Protein AF-A0A9J6AFW9-F1 (afdb_monomer_lite)

Foldseek 3Di:
DDKDADLDPVRHRWIWDDDPDDDPPDDPDIDTPPPDDDDPVSVPPRVVVSVVVVVVVVVVVVVVVVVVVVVVVVVVVVVVVVVVVVVVVVVVVVVVVVVVVVVVVVVVVD

Organism: Solanum commersonii (NCBI:txid4109)

Structure (mmCIF, N/CA/C/O backbone):
data_AF-A0A9J6AFW9-F1
#
_entry.id   AF-A0A9J6AFW9-F1
#
loop_
_atom_site.group_PDB
_atom_site.id
_atom_site.type_symbol
_atom_site.label_atom_id
_atom_site.label_alt_id
_atom_site.label_comp_id
_atom_site.label_asym_id
_atom_site.label_entity_id
_atom_site.label_seq_id
_atom_site.pdbx_PDB_ins_code
_atom_site.Cartn_x
_atom_site.Cartn_y
_atom_site.Cartn_z
_atom_site.occupancy
_atom_site.B_iso_or_equiv
_atom_site.auth_seq_id
_atom_site.auth_comp_id
_atom_s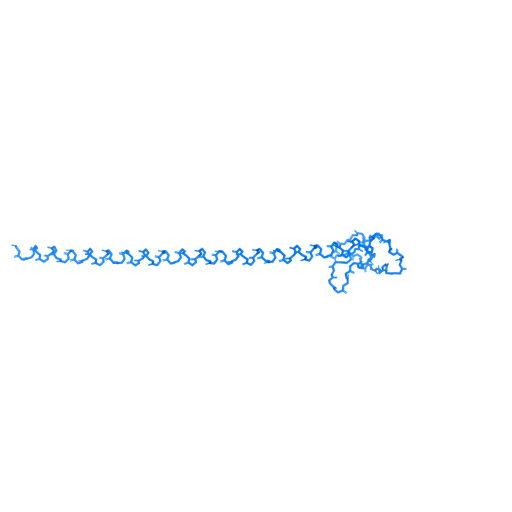ite.auth_asym_id
_atom_site.auth_atom_id
_atom_site.pdbx_PDB_model_num
ATOM 1 N N . MET A 1 1 ? 24.582 12.413 -20.257 1.00 79.31 1 MET A N 1
ATOM 2 C CA . MET A 1 1 ? 23.233 11.804 -20.259 1.00 79.31 1 MET A CA 1
ATOM 3 C C . MET A 1 1 ? 23.234 10.687 -19.235 1.00 79.31 1 MET A C 1
ATOM 5 O O . MET A 1 1 ? 24.267 10.045 -19.096 1.00 79.31 1 MET A O 1
ATOM 9 N N . GLN A 1 2 ? 22.139 10.493 -18.505 1.00 86.62 2 GLN A N 1
ATOM 10 C CA . GLN A 1 2 ? 22.013 9.420 -17.517 1.00 86.62 2 GLN A CA 1
ATOM 11 C C . GLN A 1 2 ? 20.988 8.395 -17.997 1.00 86.62 2 GLN A C 1
ATOM 13 O O . GLN A 1 2 ? 19.989 8.767 -18.614 1.00 86.62 2 GLN A O 1
ATOM 18 N N . LEU A 1 3 ? 21.272 7.111 -17.768 1.00 87.25 3 LEU A N 1
ATOM 19 C CA . LEU A 1 3 ? 20.378 6.017 -18.129 1.00 87.25 3 LEU A CA 1
ATOM 20 C C . LEU A 1 3 ? 19.401 5.750 -16.988 1.00 87.25 3 LEU A C 1
ATOM 22 O O . LEU A 1 3 ? 19.821 5.526 -15.854 1.00 87.25 3 LEU A O 1
ATOM 26 N N . HIS A 1 4 ? 18.116 5.707 -17.313 1.00 85.56 4 HIS A N 1
ATOM 27 C CA . HIS A 1 4 ? 17.046 5.375 -16.383 1.00 85.56 4 HIS A CA 1
ATOM 28 C C . HIS A 1 4 ? 16.229 4.189 -16.893 1.00 85.56 4 HIS A C 1
ATOM 30 O O . HIS A 1 4 ? 16.214 3.896 -18.090 1.00 85.56 4 HIS A O 1
ATOM 36 N N . ILE A 1 5 ? 15.555 3.512 -15.963 1.00 84.31 5 ILE A N 1
ATOM 37 C CA . ILE A 1 5 ? 14.582 2.450 -16.226 1.00 84.31 5 ILE A CA 1
ATOM 38 C C . ILE A 1 5 ? 13.228 2.960 -15.739 1.00 84.31 5 ILE A C 1
ATOM 40 O O . ILE A 1 5 ? 13.122 3.473 -14.626 1.00 84.31 5 ILE A O 1
ATOM 44 N N . SER A 1 6 ? 12.214 2.845 -16.587 1.00 83.31 6 SER A N 1
ATOM 45 C CA . SER A 1 6 ? 10.831 3.139 -16.244 1.00 83.31 6 SER A CA 1
ATOM 46 C C . SER A 1 6 ? 10.245 2.008 -15.402 1.00 83.31 6 SER A C 1
ATOM 48 O O . SER A 1 6 ? 10.374 0.830 -15.743 1.00 83.31 6 SER A O 1
ATOM 50 N N . TRP A 1 7 ? 9.591 2.390 -14.311 1.00 81.19 7 TRP A N 1
ATOM 51 C CA . TRP A 1 7 ? 8.908 1.487 -13.381 1.00 81.19 7 TRP A CA 1
ATOM 52 C C . TRP A 1 7 ? 7.385 1.643 -13.431 1.00 81.19 7 TRP A C 1
ATOM 54 O O . TRP A 1 7 ? 6.687 1.073 -12.604 1.00 81.19 7 TRP A O 1
ATOM 64 N N . PHE A 1 8 ? 6.867 2.428 -14.379 1.00 78.94 8 PHE A N 1
ATOM 65 C CA . PHE A 1 8 ? 5.429 2.591 -14.571 1.00 78.94 8 PHE A CA 1
ATOM 66 C C . PHE A 1 8 ? 4.820 1.363 -15.251 1.00 78.94 8 PHE A C 1
ATOM 68 O O . PHE A 1 8 ? 5.431 0.808 -16.165 1.00 78.94 8 PHE A O 1
ATOM 75 N N . GLU A 1 9 ? 3.598 1.005 -14.856 1.00 77.00 9 GLU A N 1
ATOM 76 C CA . GLU A 1 9 ? 2.828 -0.118 -15.417 1.00 77.00 9 GLU A CA 1
ATOM 77 C C . GLU A 1 9 ? 2.598 0.013 -16.930 1.00 77.00 9 GLU A C 1
ATOM 79 O O . GLU A 1 9 ? 2.698 -0.971 -17.656 1.00 77.00 9 GLU A O 1
ATOM 84 N N . ASP A 1 10 ? 2.382 1.235 -17.426 1.00 79.25 10 ASP A N 1
ATOM 85 C CA . ASP A 1 10 ? 2.157 1.499 -18.857 1.00 79.25 10 ASP A CA 1
ATOM 86 C C . ASP A 1 10 ? 3.451 1.462 -19.687 1.00 79.25 10 ASP A C 1
ATOM 88 O O . ASP A 1 10 ? 3.431 1.485 -20.919 1.00 79.25 10 ASP A O 1
ATOM 92 N N . ASN A 1 11 ? 4.607 1.456 -19.020 1.00 78.25 11 ASN A N 1
ATOM 93 C CA . ASN A 1 11 ? 5.915 1.509 -19.658 1.00 78.25 11 ASN A CA 1
ATOM 94 C C . ASN A 1 11 ? 6.961 0.710 -18.861 1.00 78.25 11 ASN A C 1
ATOM 96 O O . ASN A 1 11 ? 7.994 1.272 -18.471 1.00 78.25 11 ASN A O 1
ATOM 100 N N . PRO A 1 12 ? 6.717 -0.574 -18.557 1.00 75.50 12 PRO A N 1
ATOM 101 C CA . PRO A 1 12 ? 7.526 -1.292 -17.593 1.00 75.50 12 PRO A CA 1
ATOM 102 C C . PRO A 1 12 ? 8.878 -1.621 -18.213 1.00 75.50 12 PRO A C 1
ATOM 104 O O . PRO A 1 12 ? 8.977 -1.989 -19.384 1.00 75.50 12 PRO A O 1
ATOM 107 N N . ALA A 1 13 ? 9.943 -1.482 -17.425 1.00 75.75 13 ALA A N 1
ATOM 108 C CA . ALA A 1 13 ? 11.305 -1.861 -17.796 1.00 75.75 13 ALA A CA 1
ATOM 109 C C . ALA A 1 13 ? 11.929 -1.094 -18.981 1.00 75.75 13 ALA A C 1
ATOM 111 O O . ALA A 1 13 ? 13.081 -1.370 -19.333 1.00 75.75 13 ALA A O 1
ATOM 112 N N . ARG A 1 14 ? 11.230 -0.124 -19.587 1.00 83.25 14 ARG A N 1
ATOM 113 C CA . ARG A 1 14 ? 11.763 0.644 -20.721 1.00 83.25 14 ARG A CA 1
ATOM 114 C C . ARG A 1 14 ? 12.871 1.585 -20.282 1.00 83.25 14 ARG A C 1
ATOM 116 O O . ARG A 1 14 ? 12.786 2.246 -19.247 1.00 83.25 14 ARG A O 1
ATOM 123 N N . ARG A 1 15 ? 13.942 1.619 -21.071 1.00 86.25 15 ARG A N 1
ATOM 124 C CA . ARG A 1 15 ? 15.146 2.394 -20.771 1.00 86.25 15 ARG A CA 1
ATOM 125 C C . ARG A 1 15 ? 15.118 3.704 -21.532 1.00 86.25 15 ARG A C 1
ATOM 127 O O . ARG A 1 15 ? 14.794 3.737 -22.717 1.00 86.25 15 ARG A O 1
ATOM 134 N N . PHE A 1 16 ? 15.508 4.780 -20.870 1.00 87.75 16 PHE A N 1
ATOM 135 C CA . PHE A 1 16 ? 15.595 6.085 -21.507 1.00 87.75 16 PHE A CA 1
ATOM 136 C C . PHE A 1 16 ? 16.795 6.868 -20.998 1.00 87.75 16 PHE A C 1
ATOM 138 O O . PHE A 1 16 ? 17.225 6.735 -19.852 1.00 87.75 16 PHE A O 1
ATOM 145 N N . TRP A 1 17 ? 17.337 7.691 -21.883 1.00 88.94 17 TRP A N 1
ATOM 146 C CA . TRP A 1 17 ? 18.326 8.697 -21.555 1.00 88.94 17 TRP A CA 1
ATOM 147 C C . TRP A 1 17 ? 17.619 9.974 -21.124 1.00 88.94 17 TRP A C 1
ATOM 149 O O . TRP A 1 17 ? 16.720 10.446 -21.821 1.00 88.94 17 TRP A O 1
ATOM 159 N N . SER A 1 18 ? 18.065 10.560 -20.019 1.00 88.44 18 SER A N 1
ATOM 160 C CA . SER A 1 18 ? 17.609 11.873 -19.563 1.00 88.44 18 SER A CA 1
ATOM 161 C C . SER A 1 18 ? 18.784 12.780 -19.176 1.00 88.44 18 SER A C 1
ATOM 163 O O . SER A 1 18 ? 19.968 12.398 -19.236 1.00 88.44 18 SER A O 1
ATOM 165 N N . CYS A 1 19 ? 18.461 14.028 -18.828 1.00 87.81 19 CYS A N 1
ATOM 166 C CA . CYS A 1 19 ? 19.429 14.950 -18.253 1.00 87.81 19 CYS A CA 1
A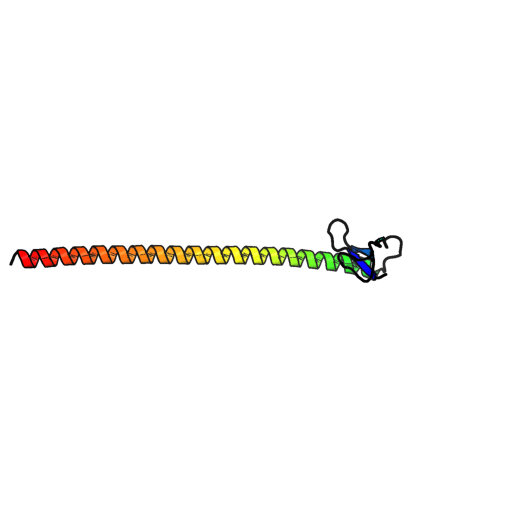TOM 167 C C . CYS A 1 19 ? 19.935 14.420 -16.894 1.00 87.81 19 CYS A C 1
ATOM 169 O O . CYS A 1 19 ? 19.117 14.068 -16.050 1.00 87.81 19 CYS A O 1
ATOM 171 N N . PRO A 1 20 ? 21.258 14.430 -16.630 1.00 83.19 20 PRO A N 1
ATOM 172 C CA . PRO A 1 20 ? 21.808 14.009 -15.337 1.00 83.19 20 PRO A CA 1
ATOM 173 C C . PRO A 1 20 ? 21.337 14.841 -14.135 1.00 83.19 20 PRO A C 1
ATOM 175 O O . PRO A 1 20 ? 21.429 14.392 -13.000 1.00 83.19 20 PRO A O 1
ATOM 178 N N . ARG A 1 21 ? 20.883 16.080 -14.361 1.00 78.38 21 ARG A N 1
ATOM 179 C CA . ARG A 1 21 ? 20.347 16.948 -13.309 1.00 78.38 21 ARG A CA 1
ATOM 180 C C . ARG A 1 21 ? 18.837 17.005 -13.465 1.00 78.38 21 ARG A C 1
ATOM 182 O O . ARG A 1 21 ? 18.363 17.836 -14.224 1.00 78.38 21 ARG A O 1
ATOM 189 N N . PHE A 1 22 ? 18.098 16.128 -12.796 1.00 66.94 22 PHE A N 1
ATOM 190 C CA . PHE A 1 22 ? 16.635 16.161 -12.807 1.00 66.94 22 PHE A CA 1
ATOM 191 C C . PHE A 1 22 ? 16.137 17.118 -11.709 1.00 66.94 22 PHE A C 1
ATOM 193 O O . PHE A 1 22 ? 16.186 16.796 -10.527 1.00 66.94 22 PHE A O 1
ATOM 200 N N . HIS A 1 23 ? 15.701 18.316 -12.100 1.00 70.56 23 HIS A N 1
ATOM 201 C CA . HIS A 1 23 ? 15.086 19.334 -11.233 1.00 70.56 23 HIS A CA 1
ATOM 202 C C . HIS A 1 23 ? 13.916 20.018 -11.959 1.00 70.56 23 HIS A C 1
ATOM 204 O O . HIS A 1 23 ? 13.851 19.978 -13.188 1.00 70.56 23 HIS A O 1
ATOM 210 N N . GLU A 1 24 ? 13.029 20.701 -11.231 1.00 70.38 24 GLU A N 1
ATOM 211 C CA . GLU A 1 24 ? 11.859 21.407 -11.798 1.00 70.38 24 GLU A CA 1
ATOM 212 C C . GLU A 1 24 ? 12.211 22.395 -12.928 1.00 70.38 24 GLU A C 1
ATOM 214 O O . GLU A 1 24 ? 11.451 22.526 -13.881 1.00 70.38 24 GLU A O 1
ATOM 219 N N . ASN A 1 25 ? 13.411 22.991 -12.898 1.00 71.62 25 ASN A N 1
ATOM 220 C CA . ASN A 1 25 ? 13.924 23.896 -13.941 1.00 71.62 25 ASN A CA 1
ATOM 221 C C . ASN A 1 25 ? 15.048 23.283 -14.794 1.00 71.62 25 ASN A C 1
ATOM 223 O O . ASN A 1 25 ? 15.896 23.991 -15.339 1.00 71.62 25 ASN A O 1
ATOM 227 N N . SER A 1 26 ? 15.112 21.956 -14.871 1.00 74.12 26 SER A N 1
ATOM 228 C CA . SER A 1 26 ? 16.163 21.265 -15.614 1.00 74.12 26 SER A CA 1
ATOM 229 C C . SER A 1 26 ? 15.830 21.018 -17.088 1.00 74.12 26 SER A C 1
ATOM 231 O O . SER A 1 26 ? 14.711 21.206 -17.564 1.00 74.12 26 SER A O 1
ATOM 233 N N . CYS A 1 27 ? 16.856 20.603 -17.830 1.00 82.56 27 CYS A N 1
ATOM 234 C CA . CYS A 1 27 ? 16.770 20.256 -19.241 1.00 82.56 27 CYS A CA 1
ATOM 235 C C . CYS A 1 27 ? 15.749 19.131 -19.493 1.00 82.56 27 CYS A C 1
ATOM 237 O O . CYS A 1 27 ? 15.808 18.069 -18.878 1.00 82.56 27 CYS A O 1
ATOM 239 N N . LYS A 1 28 ? 14.869 19.344 -20.480 1.00 83.81 28 LYS A N 1
ATOM 240 C CA . LYS A 1 28 ? 13.796 18.418 -20.892 1.00 83.81 28 LYS A CA 1
ATOM 241 C C . LYS A 1 28 ? 14.254 17.340 -21.884 1.00 83.81 28 LYS A C 1
ATOM 243 O O . LYS A 1 28 ? 13.446 16.801 -22.635 1.00 83.81 28 LYS A O 1
ATOM 248 N N . TYR A 1 29 ? 15.553 17.054 -21.941 1.00 86.62 29 TYR A N 1
ATOM 249 C CA . TYR A 1 29 ? 16.076 16.034 -22.844 1.00 86.62 29 TYR A CA 1
ATOM 250 C C . TYR A 1 29 ? 15.566 14.649 -22.439 1.00 86.62 29 TYR A C 1
ATOM 252 O O . TYR A 1 29 ? 15.772 14.211 -21.305 1.00 86.62 29 TYR A O 1
ATOM 260 N N . PHE A 1 30 ? 14.961 13.954 -23.398 1.00 86.62 30 PHE A N 1
ATOM 261 C CA . PHE A 1 30 ? 14.490 12.585 -23.268 1.00 86.62 30 PHE A CA 1
ATOM 262 C C . PHE A 1 30 ? 14.742 11.838 -24.578 1.00 86.62 30 PHE A C 1
ATOM 264 O O . PHE A 1 30 ? 14.413 12.334 -25.656 1.00 86.62 30 PHE A O 1
ATOM 271 N N . ARG A 1 31 ? 15.314 10.635 -24.491 1.00 87.88 31 ARG A N 1
ATOM 272 C CA . ARG A 1 31 ? 15.459 9.730 -25.637 1.00 87.88 31 ARG A CA 1
ATOM 273 C C . ARG A 1 31 ? 15.244 8.289 -25.190 1.00 87.88 31 ARG A C 1
ATOM 275 O O . ARG A 1 31 ? 15.949 7.812 -24.305 1.00 87.88 31 ARG A O 1
ATOM 282 N N . LEU A 1 32 ? 14.324 7.583 -25.841 1.00 85.31 32 LEU A N 1
ATOM 283 C CA . LEU A 1 32 ? 14.133 6.144 -25.646 1.00 85.31 32 LEU A CA 1
ATOM 284 C C . LEU A 1 32 ? 15.364 5.355 -26.106 1.00 85.31 32 LEU A C 1
ATOM 286 O O . LEU A 1 32 ? 15.977 5.682 -27.121 1.00 85.31 32 LEU A O 1
ATOM 290 N N . ARG A 1 33 ? 15.708 4.299 -25.367 1.00 83.25 33 ARG A N 1
ATOM 291 C CA . ARG A 1 33 ? 16.837 3.401 -25.655 1.00 83.25 33 ARG A CA 1
ATOM 292 C C . ARG A 1 33 ? 16.367 2.029 -26.164 1.00 83.25 33 ARG A C 1
ATOM 294 O O . ARG A 1 33 ? 17.081 1.045 -26.038 1.00 83.25 33 ARG A O 1
ATOM 301 N N . ASP A 1 34 ? 15.161 1.942 -26.720 1.00 71.75 34 ASP A N 1
ATOM 302 C CA . ASP A 1 34 ? 14.552 0.651 -27.083 1.00 71.75 34 ASP A CA 1
ATOM 303 C C . ASP A 1 34 ? 15.175 -0.004 -28.331 1.00 71.75 34 ASP A C 1
ATOM 305 O O . ASP A 1 34 ? 14.964 -1.187 -28.569 1.00 71.75 34 ASP A O 1
ATOM 309 N N . LEU A 1 35 ? 15.944 0.752 -29.124 1.00 64.31 35 LEU A N 1
ATOM 310 C CA . LEU A 1 35 ? 16.609 0.270 -30.344 1.00 64.31 35 LEU A CA 1
ATOM 311 C C . LEU A 1 35 ? 17.973 -0.389 -30.081 1.00 64.31 35 LEU A C 1
ATOM 313 O O . LEU A 1 35 ? 18.539 -0.995 -30.986 1.00 64.31 35 LEU A O 1
ATOM 317 N N . GLU A 1 36 ? 18.521 -0.259 -28.870 1.00 66.44 36 GLU A N 1
ATOM 318 C CA . GLU A 1 36 ? 19.794 -0.885 -28.503 1.00 66.44 36 GLU A CA 1
ATOM 319 C C . GLU A 1 36 ? 19.554 -2.254 -27.866 1.00 66.44 36 GLU A C 1
ATOM 321 O O . GLU A 1 36 ? 18.621 -2.442 -27.081 1.00 66.44 36 GLU A O 1
ATOM 326 N N . GLU A 1 37 ? 20.422 -3.213 -28.183 1.00 67.62 37 GLU A N 1
ATOM 327 C CA . GLU A 1 37 ? 20.312 -4.573 -27.674 1.00 67.62 37 GLU A CA 1
ATOM 328 C C . GLU A 1 37 ? 20.320 -4.579 -26.135 1.00 67.62 37 GLU A C 1
ATOM 330 O O . GLU A 1 37 ? 21.255 -4.121 -25.471 1.00 67.62 37 GLU A O 1
ATOM 335 N N . ILE A 1 38 ? 19.229 -5.075 -25.547 1.00 69.94 38 ILE A N 1
ATOM 336 C CA . ILE A 1 38 ? 19.128 -5.269 -24.102 1.00 69.94 38 ILE A CA 1
ATOM 337 C C . ILE A 1 38 ? 20.000 -6.469 -23.742 1.00 69.94 38 ILE A C 1
ATOM 339 O O . ILE A 1 38 ? 19.795 -7.561 -24.278 1.00 69.94 38 ILE A O 1
ATOM 343 N N . ASP A 1 39 ? 20.919 -6.284 -22.791 1.00 76.94 39 ASP A N 1
ATOM 344 C CA . ASP A 1 39 ? 21.734 -7.375 -22.266 1.00 76.94 39 ASP A CA 1
ATOM 345 C C . ASP A 1 39 ? 20.844 -8.550 -21.817 1.00 76.94 39 ASP A C 1
ATOM 347 O O . ASP A 1 39 ? 19.804 -8.363 -21.176 1.00 76.94 39 ASP A O 1
ATOM 351 N N . MET A 1 40 ? 21.237 -9.781 -22.165 1.00 78.81 40 MET A N 1
ATOM 352 C CA . MET A 1 40 ? 20.413 -10.977 -21.925 1.00 78.81 40 MET A CA 1
ATOM 353 C C . MET A 1 40 ? 20.014 -11.138 -20.451 1.00 78.81 40 MET A C 1
ATOM 355 O O . MET A 1 40 ? 18.923 -11.621 -20.145 1.00 78.81 40 MET A O 1
ATOM 359 N N . ARG A 1 41 ? 20.868 -10.690 -19.521 1.00 82.75 41 ARG A N 1
ATOM 360 C CA . ARG A 1 41 ? 20.588 -10.727 -18.083 1.00 82.75 41 ARG A CA 1
ATOM 361 C C . ARG A 1 41 ? 19.410 -9.826 -17.723 1.00 82.75 41 ARG A C 1
ATOM 363 O O . ARG A 1 41 ? 18.520 -10.251 -16.992 1.00 82.75 41 ARG A O 1
ATOM 370 N N . SER A 1 42 ? 19.356 -8.611 -18.248 1.00 78.00 42 SER A N 1
ATOM 371 C CA . SER A 1 42 ? 18.288 -7.658 -17.946 1.00 78.00 42 SER A CA 1
ATOM 372 C C . 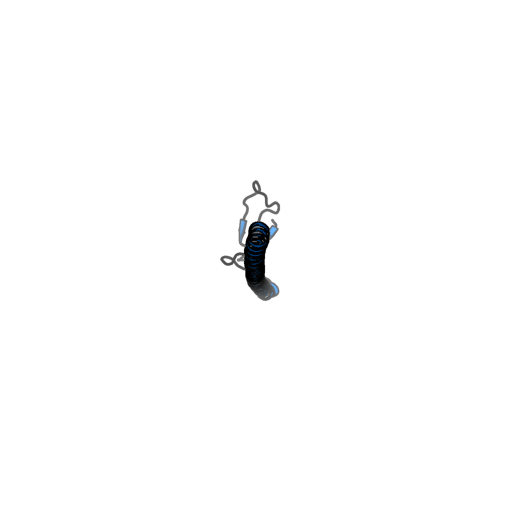SER A 1 42 ? 16.918 -8.110 -18.435 1.00 78.00 42 SER A C 1
ATOM 374 O O . SER A 1 42 ? 15.928 -7.826 -17.762 1.00 78.00 42 SER A O 1
ATOM 376 N N . LYS A 1 43 ? 16.858 -8.897 -19.520 1.00 77.88 43 LYS A N 1
ATOM 377 C CA . LYS A 1 43 ? 15.608 -9.526 -19.985 1.00 77.88 43 LYS A CA 1
ATOM 378 C C . LYS A 1 43 ? 14.980 -10.447 -18.933 1.00 77.88 43 LYS A C 1
ATOM 380 O O . LYS A 1 43 ? 13.764 -10.567 -18.891 1.00 77.88 43 LYS A O 1
ATOM 385 N N . SER A 1 44 ? 15.786 -11.073 -18.071 1.00 82.62 44 SER A N 1
ATOM 386 C CA . SER A 1 44 ? 15.286 -11.951 -17.002 1.00 82.62 44 SER A CA 1
ATOM 387 C C . SER A 1 44 ? 15.189 -11.259 -15.640 1.00 82.62 44 SER A C 1
ATOM 389 O O . SER A 1 44 ? 14.272 -11.535 -14.866 1.00 82.62 44 SER A O 1
ATOM 391 N N . VAL A 1 45 ? 16.119 -10.351 -15.328 1.00 86.31 45 VAL A N 1
ATOM 392 C CA . VAL A 1 45 ? 16.195 -9.700 -14.013 1.00 86.31 45 VAL A CA 1
ATOM 393 C C . VAL A 1 45 ? 15.118 -8.634 -13.835 1.00 86.31 45 VAL A C 1
ATOM 395 O O . VAL A 1 45 ? 14.494 -8.598 -12.776 1.00 86.31 45 VAL A O 1
ATOM 398 N N . ILE A 1 46 ? 14.870 -7.781 -14.834 1.00 82.44 46 ILE A N 1
ATOM 399 C CA . ILE A 1 46 ? 13.954 -6.645 -14.651 1.00 82.44 46 ILE A CA 1
ATOM 400 C C . ILE A 1 46 ? 12.506 -7.105 -14.413 1.00 82.44 46 ILE A C 1
ATOM 402 O O . ILE A 1 46 ? 11.926 -6.652 -13.425 1.00 82.44 46 ILE A O 1
ATOM 406 N N . PRO A 1 47 ? 11.930 -8.043 -15.195 1.00 83.44 47 PRO A N 1
ATOM 407 C CA . PRO A 1 47 ? 10.573 -8.529 -14.928 1.00 83.44 47 PRO A CA 1
ATOM 408 C C . PRO A 1 47 ? 10.434 -9.172 -13.542 1.00 83.44 47 PRO A C 1
ATOM 410 O O . PRO A 1 47 ? 9.452 -8.951 -12.842 1.00 83.44 47 PRO A O 1
ATOM 413 N N . ARG A 1 48 ? 11.457 -9.916 -13.095 1.00 88.88 48 ARG A N 1
ATOM 414 C CA . ARG A 1 48 ? 11.486 -10.500 -11.745 1.00 88.88 48 ARG A CA 1
ATOM 415 C C . ARG A 1 48 ? 11.476 -9.438 -10.651 1.00 88.88 48 ARG A C 1
ATOM 417 O O . ARG A 1 48 ? 10.807 -9.625 -9.641 1.00 88.88 48 ARG A O 1
ATOM 424 N N . LEU A 1 49 ? 12.234 -8.356 -10.824 1.00 89.25 49 LEU A N 1
ATOM 425 C CA . LEU A 1 49 ? 12.254 -7.254 -9.863 1.00 89.25 49 LEU A CA 1
ATOM 426 C C . LEU A 1 49 ? 10.920 -6.505 -9.842 1.00 89.25 49 LEU A C 1
ATOM 428 O O . LEU A 1 49 ? 10.416 -6.240 -8.757 1.00 89.25 49 LEU A O 1
ATOM 432 N N . ALA A 1 50 ? 10.329 -6.234 -11.008 1.00 86.31 50 ALA A N 1
ATOM 433 C CA . ALA A 1 50 ? 9.014 -5.603 -11.105 1.00 86.31 50 ALA A CA 1
ATOM 434 C C . ALA A 1 50 ? 7.937 -6.430 -10.380 1.00 86.31 50 ALA A C 1
ATOM 436 O O . ALA A 1 50 ? 7.213 -5.896 -9.545 1.00 86.31 50 ALA A O 1
ATOM 437 N N . ASN A 1 51 ? 7.913 -7.751 -10.595 1.00 89.81 51 ASN A N 1
ATOM 438 C CA . ASN A 1 51 ? 6.990 -8.643 -9.888 1.00 89.81 51 ASN A CA 1
ATOM 439 C C . ASN A 1 51 ? 7.195 -8.616 -8.369 1.00 89.81 51 ASN A C 1
ATOM 441 O O . ASN A 1 51 ? 6.226 -8.528 -7.627 1.00 89.81 51 ASN A O 1
ATOM 445 N N . ARG A 1 52 ? 8.446 -8.625 -7.891 1.00 94.06 52 ARG A N 1
ATOM 446 C CA . ARG A 1 52 ? 8.733 -8.541 -6.448 1.00 94.06 52 ARG A CA 1
ATOM 447 C C . ARG A 1 52 ? 8.273 -7.225 -5.828 1.00 94.06 52 ARG A C 1
ATOM 449 O O . ARG A 1 52 ? 7.827 -7.228 -4.683 1.00 94.06 52 ARG A O 1
ATOM 456 N N . ILE A 1 53 ? 8.408 -6.111 -6.551 1.00 93.00 53 ILE A N 1
ATOM 457 C CA . ILE A 1 53 ? 7.902 -4.806 -6.102 1.00 93.00 53 ILE A CA 1
ATOM 458 C C . ILE A 1 53 ? 6.383 -4.880 -5.964 1.00 93.00 53 ILE A C 1
ATOM 460 O O . ILE A 1 53 ? 5.869 -4.589 -4.889 1.00 93.00 53 ILE A O 1
ATOM 464 N N . LYS A 1 54 ? 5.691 -5.375 -6.993 1.00 91.75 54 LYS A N 1
ATOM 465 C CA . LYS A 1 54 ? 4.237 -5.550 -6.975 1.00 91.75 54 LYS A CA 1
ATOM 466 C C . LYS A 1 54 ? 3.761 -6.436 -5.818 1.00 91.75 54 LYS A C 1
ATOM 468 O O . LYS A 1 54 ? 2.901 -6.025 -5.048 1.00 91.75 54 LYS A O 1
ATOM 473 N N . GLU A 1 55 ? 4.368 -7.609 -5.634 1.00 96.62 55 GLU A N 1
ATOM 474 C CA . GLU A 1 55 ? 4.070 -8.514 -4.510 1.00 96.62 55 GLU A CA 1
ATOM 475 C C . GLU A 1 55 ? 4.277 -7.822 -3.152 1.00 96.62 55 GLU A C 1
ATOM 477 O O . GLU A 1 55 ? 3.481 -7.981 -2.224 1.00 96.62 55 GLU A O 1
ATOM 482 N N . SER A 1 56 ? 5.337 -7.017 -3.036 1.00 96.62 56 SER A N 1
ATOM 483 C CA . SER A 1 56 ? 5.639 -6.261 -1.816 1.00 96.62 56 SER A CA 1
ATOM 484 C C . SER A 1 56 ? 4.605 -5.164 -1.554 1.00 96.62 56 SER A C 1
ATOM 486 O O . SER A 1 56 ? 4.202 -4.956 -0.409 1.00 96.62 56 SER A O 1
ATOM 488 N N . GLU A 1 57 ? 4.153 -4.470 -2.597 1.00 96.56 57 GLU A N 1
ATOM 489 C CA . GLU A 1 57 ? 3.118 -3.441 -2.506 1.00 96.56 57 GLU A CA 1
ATOM 490 C C . GLU A 1 57 ? 1.762 -4.037 -2.113 1.00 96.56 57 GLU A C 1
ATOM 492 O O . GLU A 1 57 ? 1.103 -3.516 -1.208 1.00 96.56 57 GLU A O 1
ATOM 497 N N . GLU A 1 58 ? 1.376 -5.164 -2.714 1.00 97.31 58 GLU A N 1
ATOM 498 C CA . GLU A 1 58 ? 0.158 -5.906 -2.371 1.00 97.31 58 GLU A CA 1
ATOM 499 C C . GLU A 1 58 ? 0.187 -6.390 -0.911 1.00 97.31 58 GLU A C 1
ATOM 501 O O . GLU A 1 58 ? -0.768 -6.172 -0.155 1.00 97.31 58 GLU A O 1
ATOM 506 N N . ALA A 1 59 ? 1.309 -6.965 -0.463 1.00 97.69 59 ALA A N 1
ATOM 507 C CA . ALA A 1 59 ? 1.490 -7.376 0.927 1.00 97.69 59 ALA A CA 1
ATOM 508 C C . ALA A 1 59 ? 1.379 -6.184 1.892 1.00 97.69 59 ALA A C 1
ATOM 510 O O . ALA A 1 59 ? 0.704 -6.257 2.923 1.00 97.69 59 ALA A O 1
ATOM 511 N N . LEU A 1 60 ? 1.989 -5.050 1.550 1.00 97.88 60 LEU A N 1
ATOM 512 C CA . LEU A 1 60 ? 1.932 -3.836 2.360 1.00 97.88 60 LEU A CA 1
ATOM 513 C C . LEU A 1 60 ? 0.503 -3.279 2.459 1.00 97.88 60 LEU A C 1
ATOM 515 O O . LEU A 1 60 ? 0.074 -2.857 3.537 1.00 97.88 60 LEU A O 1
ATOM 519 N N . GLN A 1 61 ? -0.263 -3.309 1.367 1.00 97.50 61 GLN A N 1
ATOM 520 C CA . GLN A 1 61 ? -1.681 -2.940 1.379 1.00 97.50 61 GLN A CA 1
ATOM 521 C C . GLN A 1 61 ? -2.517 -3.886 2.251 1.00 97.50 61 GLN A C 1
ATOM 523 O O . GLN A 1 61 ? -3.374 -3.425 3.018 1.00 97.50 61 GLN A O 1
ATOM 528 N N . PHE A 1 62 ? -2.243 -5.191 2.194 1.00 97.44 62 PHE A N 1
ATOM 529 C CA . PHE A 1 62 ? -2.886 -6.184 3.051 1.00 97.44 62 PHE A CA 1
ATOM 530 C C . PHE A 1 62 ? -2.627 -5.902 4.538 1.00 97.44 62 PHE A C 1
ATOM 532 O O . PHE A 1 62 ? -3.577 -5.806 5.323 1.00 97.44 62 PHE A O 1
ATOM 539 N N . TYR A 1 63 ? -1.367 -5.687 4.932 1.00 96.81 63 TYR A N 1
ATOM 540 C CA . TYR A 1 63 ? -1.019 -5.394 6.326 1.00 96.81 63 TYR A CA 1
ATOM 541 C C . TYR A 1 63 ? -1.627 -4.080 6.819 1.00 96.81 63 TYR A C 1
ATOM 543 O O . TYR A 1 63 ? -2.209 -4.060 7.903 1.00 96.81 63 TYR A O 1
ATOM 551 N N . LYS A 1 64 ? -1.605 -3.014 6.007 1.00 97.19 64 LYS A N 1
ATOM 552 C CA . LYS A 1 64 ? -2.281 -1.745 6.335 1.00 97.19 64 LYS A CA 1
ATOM 553 C C . LYS A 1 64 ? -3.781 -1.937 6.560 1.00 97.19 64 LYS A C 1
ATOM 555 O O . LYS A 1 64 ? -4.362 -1.347 7.471 1.00 97.19 64 LYS A O 1
ATOM 560 N N . SER A 1 65 ? -4.425 -2.767 5.743 1.00 96.50 65 SER A N 1
ATOM 561 C CA . SER A 1 65 ? -5.855 -3.062 5.874 1.00 96.50 65 SER A CA 1
ATOM 562 C C . SER A 1 65 ? -6.157 -3.863 7.141 1.00 96.50 65 SER A C 1
ATOM 564 O O . SER A 1 65 ? -7.137 -3.583 7.834 1.00 96.50 65 SER A O 1
ATOM 566 N N . LYS A 1 66 ? -5.298 -4.829 7.480 1.00 96.75 66 LYS A N 1
ATOM 567 C CA . LYS A 1 66 ? -5.399 -5.611 8.717 1.00 96.75 66 LYS A CA 1
ATOM 568 C C . LYS A 1 66 ? -5.207 -4.735 9.956 1.00 96.75 66 LYS A C 1
ATOM 570 O O . LYS A 1 66 ? -6.006 -4.822 10.883 1.00 96.75 66 LYS A O 1
ATOM 575 N N . GLU A 1 67 ? -4.210 -3.856 9.950 1.00 96.44 67 GLU A N 1
ATOM 576 C CA . GLU A 1 67 ? -3.938 -2.919 11.044 1.00 96.44 67 GLU A CA 1
ATOM 577 C C . GLU A 1 67 ? -5.127 -1.981 11.297 1.00 96.44 67 GLU A C 1
ATOM 579 O O . GLU A 1 67 ? -5.570 -1.832 12.435 1.00 96.44 67 GLU A O 1
ATOM 584 N N . LYS A 1 68 ? -5.714 -1.413 10.232 1.00 96.06 68 LYS A N 1
ATOM 585 C CA . LYS A 1 68 ? -6.925 -0.582 10.338 1.00 96.06 68 LYS A CA 1
ATOM 586 C C . LYS A 1 68 ? -8.094 -1.336 10.975 1.00 96.06 68 LYS A C 1
ATOM 588 O O . LYS A 1 68 ? -8.790 -0.773 11.816 1.00 96.06 68 LYS A O 1
ATOM 593 N N . LYS A 1 69 ? -8.307 -2.601 10.594 1.00 95.25 69 LYS A N 1
ATOM 594 C CA . LYS A 1 69 ? -9.364 -3.443 11.179 1.00 95.25 69 LYS A CA 1
ATOM 595 C C . LYS A 1 69 ? -9.117 -3.725 12.662 1.00 95.25 69 LYS A C 1
ATOM 597 O O . LYS A 1 69 ? -10.062 -3.637 13.435 1.00 95.25 69 LYS A O 1
ATOM 602 N N . MET A 1 70 ? -7.877 -4.019 13.065 1.00 95.19 70 MET A N 1
ATOM 603 C CA . MET A 1 70 ? -7.542 -4.245 14.480 1.00 95.19 70 MET A CA 1
ATOM 604 C C . MET A 1 70 ? -7.791 -2.993 15.324 1.00 95.19 70 MET A C 1
ATOM 606 O O . MET A 1 70 ? -8.511 -3.074 16.311 1.00 95.19 70 MET A O 1
ATOM 610 N N . LYS A 1 71 ? -7.326 -1.824 14.868 1.00 95.50 71 LYS A N 1
ATOM 611 C CA . LYS A 1 71 ? -7.573 -0.540 15.548 1.00 95.50 71 LYS A CA 1
ATOM 612 C C . LYS A 1 71 ? -9.064 -0.219 15.690 1.00 95.50 71 LYS A C 1
ATOM 614 O O . LYS A 1 71 ? -9.490 0.337 16.698 1.00 95.50 71 LYS A O 1
ATOM 619 N N . LEU A 1 72 ? -9.874 -0.564 14.685 1.00 94.81 72 LEU A N 1
ATOM 620 C CA . LEU A 1 72 ? -11.327 -0.391 14.752 1.00 94.81 72 LEU A CA 1
ATOM 621 C C . LEU A 1 72 ? -11.965 -1.327 15.790 1.00 94.81 72 LEU A C 1
ATOM 623 O O . LEU A 1 72 ? -12.854 -0.905 16.524 1.00 94.81 72 LEU A O 1
ATOM 627 N N . LEU A 1 73 ? -11.515 -2.583 15.857 1.00 94.06 73 LEU A N 1
ATOM 628 C CA . LEU A 1 73 ? -11.999 -3.554 16.839 1.00 94.06 73 LEU A CA 1
ATOM 629 C C . LEU A 1 73 ? -11.632 -3.149 18.269 1.00 94.06 73 LEU A C 1
ATOM 631 O O . LEU A 1 73 ? -12.492 -3.229 19.141 1.00 94.06 73 LEU A O 1
ATOM 635 N N . GLU A 1 74 ? -10.404 -2.679 18.493 1.00 93.81 74 GLU A N 1
ATOM 636 C CA . GLU A 1 74 ? -9.957 -2.146 19.787 1.00 93.81 74 GLU A CA 1
ATOM 637 C C . GLU A 1 74 ? -10.829 -0.967 20.219 1.00 93.81 74 GLU A C 1
ATOM 639 O O . GLU A 1 74 ? -11.441 -1.019 21.281 1.00 93.81 74 GLU A O 1
ATOM 644 N N . LYS A 1 75 ? -11.012 0.030 19.342 1.00 93.44 75 LYS A N 1
ATOM 645 C CA . LYS A 1 75 ? -11.866 1.191 19.628 1.00 93.44 75 LYS A CA 1
ATOM 646 C C . LYS A 1 75 ? -13.307 0.795 19.963 1.00 93.44 75 LYS A C 1
ATOM 648 O O . LYS A 1 75 ? -13.903 1.351 20.881 1.00 93.44 75 LYS A O 1
ATOM 653 N N . ASN A 1 76 ? -13.876 -0.155 19.221 1.00 92.31 76 ASN A N 1
ATOM 654 C CA . ASN A 1 76 ? -15.223 -0.653 19.495 1.00 92.31 76 ASN A CA 1
ATOM 655 C C . ASN A 1 76 ? -15.282 -1.395 20.840 1.00 92.31 76 ASN A C 1
ATOM 657 O O . ASN A 1 76 ? -16.269 -1.270 21.561 1.00 92.31 76 ASN A O 1
ATOM 661 N N . GLY A 1 77 ? -14.241 -2.156 21.185 1.00 92.50 77 GLY A N 1
ATOM 662 C CA . GLY A 1 77 ? -14.113 -2.824 22.478 1.00 92.50 77 GLY A CA 1
ATOM 663 C C . GLY A 1 77 ? -14.053 -1.835 23.641 1.00 92.50 77 GLY A C 1
ATOM 664 O O . GLY A 1 77 ? -14.811 -1.988 24.599 1.00 92.50 77 GLY A O 1
ATOM 665 N N . ASP A 1 78 ? -13.225 -0.797 23.522 1.00 94.12 78 ASP A N 1
ATOM 666 C CA . ASP A 1 78 ? -13.095 0.271 24.519 1.00 94.12 78 ASP A CA 1
ATOM 667 C C . ASP A 1 78 ? -14.423 1.006 24.714 1.00 94.12 78 ASP A C 1
ATOM 669 O O . ASP A 1 78 ? -14.897 1.140 25.840 1.00 94.12 78 ASP A O 1
ATOM 673 N N . GLN A 1 79 ? -15.098 1.366 23.617 1.00 92.00 79 GLN A N 1
ATOM 674 C CA . GLN A 1 79 ? -16.408 2.014 23.676 1.00 92.00 79 GLN A CA 1
ATOM 675 C C . GLN A 1 79 ? -17.462 1.131 24.368 1.00 92.00 79 GLN A C 1
ATOM 677 O O . GLN A 1 79 ? -18.230 1.607 25.202 1.00 92.00 79 GLN A O 1
ATOM 682 N N . VAL A 1 80 ? -17.470 -0.179 24.092 1.00 92.81 80 VAL A N 1
ATOM 683 C CA . VAL A 1 80 ? -18.360 -1.132 24.777 1.00 92.81 80 VAL A CA 1
ATOM 684 C C . VAL A 1 80 ? -18.019 -1.254 26.269 1.00 92.81 80 VAL A C 1
ATOM 686 O O . VAL A 1 80 ? -18.922 -1.423 27.097 1.00 92.81 80 VAL A O 1
ATOM 689 N N . CYS A 1 81 ? -16.739 -1.201 26.637 1.00 89.50 81 CYS A N 1
ATOM 690 C CA . CYS A 1 81 ? -16.301 -1.194 28.032 1.00 89.50 81 CYS A CA 1
ATOM 691 C C . CYS A 1 81 ? -16.755 0.079 28.759 1.00 89.50 81 CYS A C 1
ATOM 693 O O . CYS A 1 81 ? -17.316 -0.026 29.856 1.00 89.50 81 CYS A O 1
ATOM 695 N N . ASP A 1 82 ? -16.599 1.243 28.130 1.00 93.81 82 ASP A N 1
ATOM 696 C CA . ASP A 1 82 ? -17.041 2.534 28.659 1.00 93.81 82 ASP A CA 1
ATOM 697 C C . ASP A 1 82 ? -18.561 2.565 28.866 1.00 93.81 82 ASP A C 1
ATOM 699 O O . ASP A 1 82 ? -19.032 2.885 29.962 1.00 93.81 82 ASP A O 1
ATOM 703 N N . ASP A 1 83 ? -19.343 2.119 27.878 1.00 93.88 83 ASP A N 1
ATOM 704 C CA . ASP A 1 83 ? -20.807 2.040 27.973 1.00 93.88 83 ASP A CA 1
ATOM 705 C C . ASP A 1 83 ? -21.259 1.147 29.143 1.00 93.88 83 ASP A C 1
ATOM 707 O O . ASP A 1 83 ? -22.172 1.486 29.911 1.00 93.88 83 ASP A O 1
ATOM 711 N N . LYS A 1 84 ? -20.593 -0.003 29.334 1.00 94.19 84 LYS A N 1
ATOM 712 C CA . LYS A 1 84 ? -20.855 -0.898 30.475 1.00 94.19 84 LYS A CA 1
ATOM 713 C C . LYS A 1 84 ? -20.515 -0.230 31.806 1.00 94.19 84 LYS A C 1
ATOM 715 O O . LYS A 1 84 ? -21.274 -0.387 32.771 1.00 94.19 84 LYS A O 1
ATOM 720 N N . LEU A 1 85 ? -19.404 0.502 31.875 1.00 94.50 85 LEU A N 1
ATOM 721 C CA . LEU A 1 85 ? -18.975 1.209 33.079 1.00 94.50 85 LEU A CA 1
ATOM 722 C C . LEU A 1 85 ? -19.970 2.318 33.453 1.00 94.50 85 LEU A C 1
ATOM 724 O O . LEU A 1 85 ? -20.398 2.394 34.610 1.00 94.50 85 LEU A O 1
ATOM 728 N N . ILE A 1 86 ? -20.414 3.108 32.470 1.00 94.69 86 ILE A N 1
ATOM 729 C CA . ILE A 1 86 ? -21.436 4.151 32.636 1.00 94.69 86 ILE A CA 1
ATOM 730 C C . ILE A 1 86 ? -22.731 3.540 33.180 1.00 94.69 86 ILE A C 1
ATOM 732 O O . ILE A 1 86 ? -23.261 4.001 34.196 1.00 94.69 86 ILE A O 1
ATOM 736 N N . LYS A 1 87 ? -23.208 2.441 32.579 1.00 94.56 87 LYS A N 1
ATOM 737 C CA . LYS A 1 87 ? -24.428 1.750 33.024 1.00 94.56 87 LYS A CA 1
ATOM 738 C C . LYS A 1 87 ? -24.318 1.251 34.469 1.00 94.56 87 LYS A C 1
ATOM 740 O O . LYS A 1 87 ? -25.273 1.369 35.242 1.00 94.56 87 LYS A O 1
ATOM 745 N N . LYS A 1 88 ? -23.153 0.722 34.861 1.00 95.19 88 LYS A N 1
ATOM 746 C CA . LYS A 1 88 ? -22.893 0.271 36.238 1.00 95.19 88 LYS A CA 1
ATOM 747 C C . LYS A 1 88 ? -22.918 1.441 37.226 1.00 95.19 88 LYS A C 1
ATOM 749 O O . LYS A 1 88 ? -23.565 1.330 38.268 1.00 95.19 88 LYS A O 1
ATOM 754 N N . LYS A 1 89 ? -22.281 2.567 36.885 1.00 94.00 89 LYS A N 1
ATOM 755 C CA . LYS A 1 89 ? -22.270 3.788 37.708 1.00 94.00 89 LYS A CA 1
ATOM 756 C C . LYS A 1 89 ? -23.681 4.348 37.907 1.00 94.00 89 LYS A C 1
ATOM 758 O O . LYS A 1 89 ? -24.061 4.659 39.035 1.00 94.00 89 LYS A O 1
ATOM 763 N N . MET A 1 90 ? -24.481 4.395 36.841 1.00 95.19 90 MET A N 1
ATOM 764 C CA . MET A 1 90 ? -25.869 4.862 36.894 1.00 95.19 90 MET A CA 1
ATOM 765 C C . MET A 1 90 ? -26.728 3.984 37.817 1.00 95.19 90 MET A C 1
ATOM 767 O O . MET A 1 90 ? -27.455 4.499 38.664 1.00 95.19 90 MET A O 1
ATOM 771 N N . LYS A 1 91 ? -26.580 2.653 37.738 1.00 95.00 91 LYS A N 1
ATOM 772 C CA . LYS A 1 91 ? -27.283 1.718 38.632 1.00 95.00 91 LYS A CA 1
ATOM 773 C C . LYS A 1 91 ? -26.924 1.940 40.106 1.00 95.00 91 LYS A C 1
ATOM 775 O O . LYS A 1 91 ? -27.815 1.916 40.951 1.00 95.00 91 LYS A O 1
ATOM 780 N N . TYR A 1 92 ? -25.646 2.174 40.408 1.00 94.50 92 TYR A N 1
ATOM 781 C CA . TYR A 1 92 ? -25.179 2.435 41.774 1.00 94.50 92 TYR A CA 1
ATOM 782 C C . TYR A 1 92 ? -25.722 3.762 42.322 1.00 94.50 92 TYR A C 1
ATOM 784 O O . TYR A 1 92 ? -26.171 3.824 43.462 1.00 94.50 92 TYR A O 1
ATOM 792 N N . SER A 1 93 ? -25.752 4.806 41.488 1.00 93.62 93 SER A N 1
ATOM 793 C CA . SER A 1 93 ? -26.338 6.104 41.839 1.00 93.62 93 SER A CA 1
ATOM 794 C C . SER A 1 93 ? -27.829 5.990 42.178 1.00 93.62 93 SER A C 1
ATOM 796 O O . SER A 1 93 ? -28.257 6.502 43.211 1.00 93.62 93 SER A O 1
ATOM 798 N N . ILE A 1 94 ? -28.600 5.242 41.379 1.00 95.00 94 ILE A N 1
ATOM 799 C CA . ILE A 1 94 ? -30.022 4.979 41.652 1.00 95.00 94 ILE A CA 1
ATOM 800 C C . ILE A 1 94 ? -30.195 4.208 42.969 1.00 95.00 94 ILE A C 1
ATOM 802 O O . ILE A 1 94 ? -31.089 4.524 43.753 1.00 95.00 94 ILE A O 1
ATOM 806 N N . LEU A 1 95 ? -29.351 3.201 43.227 1.00 94.44 95 LEU A N 1
ATOM 807 C CA . LEU A 1 95 ? -29.406 2.414 44.462 1.00 94.44 95 LEU A CA 1
ATOM 808 C C . LEU A 1 95 ? -29.121 3.281 45.700 1.00 94.44 95 LEU A C 1
ATOM 810 O O . LEU A 1 95 ? -29.865 3.218 46.676 1.00 94.44 95 LEU A O 1
ATOM 814 N N . ASN A 1 96 ? -28.094 4.132 45.626 1.00 93.81 96 ASN A N 1
ATOM 815 C CA . ASN A 1 96 ? -27.741 5.070 46.691 1.00 93.81 96 ASN A CA 1
ATOM 816 C C . ASN A 1 96 ? -28.869 6.068 46.965 1.00 93.81 96 ASN A C 1
ATOM 818 O O . ASN A 1 96 ? -29.212 6.295 48.121 1.00 93.81 96 ASN A O 1
ATOM 822 N N . TRP A 1 97 ? -29.488 6.624 45.921 1.00 95.12 97 TRP A N 1
ATOM 823 C CA . TRP A 1 97 ? -30.614 7.545 46.087 1.00 95.12 97 TRP A CA 1
ATOM 824 C C . TRP A 1 97 ? -31.801 6.871 46.786 1.00 95.12 97 TRP A C 1
ATOM 826 O O . TRP A 1 97 ? -32.399 7.443 47.695 1.00 95.12 97 TRP A O 1
ATOM 836 N N . LYS A 1 98 ? -32.114 5.622 46.415 1.00 95.12 98 LYS A N 1
ATOM 837 C CA . LYS A 1 98 ? -33.161 4.838 47.086 1.00 95.12 98 LYS A CA 1
ATOM 838 C C . LYS A 1 98 ? -32.850 4.591 48.562 1.00 95.12 98 LYS A C 1
ATOM 840 O O . LYS A 1 98 ? -33.750 4.723 49.382 1.00 95.12 98 LYS A O 1
ATOM 845 N N . LEU A 1 99 ? -31.600 4.269 48.901 1.00 94.62 99 LEU A N 1
ATOM 846 C CA . LEU A 1 99 ? -31.178 4.109 50.296 1.00 94.62 99 LEU A CA 1
ATOM 847 C C . LEU A 1 99 ? -31.376 5.404 51.088 1.00 94.62 99 LEU A C 1
ATOM 849 O O . LEU A 1 99 ? -31.968 5.360 52.159 1.00 94.62 99 LEU A O 1
ATOM 853 N N . ILE A 1 100 ? -30.957 6.551 50.543 1.00 95.12 100 ILE A N 1
ATOM 854 C CA . ILE A 1 100 ? -31.131 7.860 51.195 1.00 95.12 100 ILE A CA 1
ATOM 855 C C . ILE A 1 100 ? -32.611 8.138 51.484 1.00 95.12 100 ILE A C 1
ATOM 857 O O . ILE A 1 100 ? -32.940 8.527 52.601 1.00 95.12 100 ILE A O 1
ATOM 861 N N . ILE A 1 101 ? -33.509 7.887 50.522 1.00 95.31 101 ILE A N 1
ATOM 862 C CA . ILE A 1 101 ? -34.958 8.053 50.731 1.00 95.31 101 ILE A CA 1
ATOM 863 C C . ILE A 1 101 ? -35.450 7.190 51.900 1.00 95.31 101 ILE A C 1
ATOM 865 O O . ILE A 1 101 ? -36.187 7.682 52.752 1.00 95.31 101 ILE A O 1
ATOM 869 N N . VAL A 1 102 ? -35.044 5.917 51.955 1.00 94.69 102 VAL A N 1
ATOM 870 C CA . VAL A 1 102 ? -35.445 4.999 53.036 1.00 94.69 102 VAL A CA 1
ATOM 871 C C . VAL A 1 102 ? -34.926 5.485 54.389 1.00 94.69 102 VAL A C 1
ATOM 873 O O . VAL A 1 102 ? -35.690 5.521 55.348 1.00 94.69 102 VAL A O 1
ATOM 876 N N . PHE A 1 103 ? -33.660 5.906 54.463 1.00 95.38 103 PHE A N 1
ATOM 877 C CA . PHE A 1 103 ? -33.083 6.466 55.686 1.00 95.38 103 PHE A CA 1
ATOM 878 C C . PHE A 1 103 ? -33.863 7.694 56.167 1.00 95.38 103 PHE A C 1
ATOM 880 O O . PHE A 1 103 ? -34.260 7.741 57.327 1.00 95.38 103 PHE A O 1
ATOM 887 N N . VAL A 1 104 ? -34.146 8.653 55.282 1.00 95.25 104 VAL A N 1
ATOM 888 C CA . VAL A 1 104 ? -34.911 9.863 55.629 1.00 95.25 104 VAL A CA 1
ATOM 889 C C . VAL A 1 104 ? -36.326 9.517 56.105 1.00 95.25 104 VAL A C 1
ATOM 891 O O . VAL A 1 104 ? -36.780 10.074 57.098 1.00 95.25 104 VAL A O 1
ATOM 894 N N . ALA A 1 105 ? -37.009 8.569 55.456 1.00 94.38 105 ALA A N 1
ATOM 895 C CA . ALA A 1 105 ? -38.350 8.148 55.862 1.00 94.38 105 ALA A CA 1
ATOM 896 C C . ALA A 1 105 ? -38.380 7.545 57.278 1.00 94.38 105 ALA A C 1
ATOM 898 O O . ALA A 1 105 ? -39.294 7.842 58.041 1.00 94.38 105 ALA A O 1
ATOM 899 N N . ILE A 1 106 ? -37.372 6.746 57.649 1.00 94.25 106 ILE A N 1
ATOM 900 C CA . ILE A 1 106 ? -37.253 6.177 59.002 1.00 94.25 106 ILE A CA 1
ATOM 901 C C . ILE A 1 106 ? -37.071 7.285 60.046 1.00 94.25 106 ILE A C 1
ATOM 903 O O . ILE A 1 106 ? -37.738 7.257 61.073 1.00 94.25 106 ILE A O 1
ATOM 907 N N . PHE A 1 107 ? -36.211 8.270 59.769 1.00 91.25 107 PHE A N 1
ATOM 908 C CA . PHE A 1 107 ? -35.946 9.393 60.677 1.00 91.25 107 PHE A CA 1
ATOM 909 C C . PHE A 1 107 ? -37.120 10.368 60.837 1.00 91.25 107 PHE A C 1
ATOM 911 O O . PHE A 1 107 ? -37.145 11.108 61.807 1.00 91.25 107 PHE A O 1
ATOM 918 N N . ILE A 1 108 ? -38.060 10.412 59.891 1.00 90.19 108 ILE A N 1
ATOM 919 C CA . ILE A 1 108 ? -39.271 11.247 59.993 1.00 90.19 108 ILE A CA 1
ATOM 920 C C . ILE A 1 108 ? -40.389 10.521 60.761 1.00 90.19 108 ILE A C 1
ATOM 922 O O . ILE A 1 108 ? -41.275 11.164 61.317 1.00 90.19 108 ILE A O 1
ATOM 926 N N . LEU A 1 109 ? -40.378 9.184 60.765 1.00 80.00 109 LEU A N 1
ATOM 927 C CA . LEU A 1 109 ? -41.395 8.350 61.413 1.00 80.00 109 LEU A CA 1
ATOM 928 C C . LEU A 1 109 ? -41.108 8.052 62.897 1.00 80.00 109 LEU A C 1
ATOM 930 O O . LEU A 1 109 ? -41.972 7.479 63.560 1.00 80.00 109 LEU A O 1
ATOM 934 N N . PHE A 1 110 ? -39.929 8.422 63.398 1.00 70.56 110 PHE A N 1
ATOM 935 C CA . PHE A 1 110 ? -39.501 8.313 64.797 1.00 70.56 110 PHE A CA 1
ATOM 936 C C . PHE A 1 110 ? -39.259 9.703 65.383 1.00 70.56 110 PHE A C 1
ATOM 938 O O . PHE A 1 110 ? -39.595 9.892 66.572 1.00 70.56 110 PHE A O 1
#

Sequence (110 aa):
MQLHISWFEDNPARRFWSCPRFHENSCKYFRLRDLEEIDMRSKSVIPRLANRIKESEEALQFYKSKEKKMKLLEKNGDQVCDDKLIKKKMKYSILNWKLIIVFVAIFILF

pLDDT: mean 87.8, std 8.67, range [64.31, 97.88]

Radius of gyration: 34.67 Å; chains: 1; bounding box: 65×36×95 Å

Secondary structure (DSSP, 8-state):
-EEEE---TTSTT-EEEE-SS-STTS---EEE-TTSPPPHHHHHHHHHHHHHHHHHHHHHHHHHHHHHHHHHHHHHHHHHHHHHHHHHHHHHHHHHHHHHHHHHHHHHH-

=== Feature glossary ===
Legend for the data blocks above and below:

— What the protein is —

Sequence gives the chain of amino acids in standard one-letter code (A=alanine, C=cysteine, …, Y=tyrosine), read N→C. It is the only feature that is directly encoded by the gene; all structural features are derived from the folded form of this sequence.

The annotation block draws on four external resources. InterPro: which protein families and domains the sequence belongs to. GO: standardized terms for what the protein does, what process it participates in, and where in the cell it acts. CATH: which structural fold it has in the CATH hierarchy. Organism: the species of origin.

— Where its atoms are —

Atomic coordinates in PDBx/mmCIF format — the same representation the Protein Data Bank distributes. Each line of the _atom_site loop places one backbone atom in Cartesian space (units: ångströms, origin: arbitrary).

Six rendered views show the 3D structure from the faces of a cube — i.e. along ±x, ±y, ±z. Rendering representation is drawn randomly per protein from cartoon (secondary-structure ribbons), sticks (backbone bonds), or molecular surface; coloring is either N→C rainbow (blue at the N-terminus through red at the C-terminus) or one color per chain.

— Local backbone conformation —

DSSP 8-state secondary structure assigns each residue one of H (α-helix), G (3₁₀-helix), I (π-helix), E (extended β-strand), B (isolated β-bridge), T (hydrogen-bonded turn), S (bend), or '-' (coil). The assignment is computed from backbone hydrogen-bond geometry via the Kabsch–Sander algorithm.

P-SEA three-state annotation labels each residue as helix, strand, or coil based purely on the geometry of the Cα trace. It serves as a fallback when the full backbone (and thus DSSP) is unavailable.

φ (phi) and ψ (psi) are the two rotatable backbone dihedrals per residue: φ is the C(i-1)–N–Cα–C torsion, ψ is the N–Cα–C–N(i+1) torsion, both in degrees on (−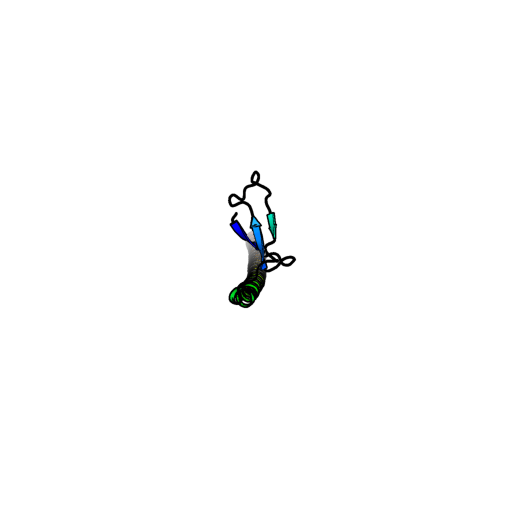180°, 180°]. α-helical residues cluster near (−60°, −45°); β-strand residues near (−120°, +130°). A Ramachandran plot is simply a scatter of (φ, ψ) for every residue.

— Global shape and packing —

Radius of gyration (Rg) is the root-mean-square distance of Cα atoms from their centroid — a single number for overall size and compactness. A globular domain of N residues has Rg ≈ 2.2·N^0.38 Å; an extended or disordered chain has a much larger Rg. The Cα contact count is the number of residue pairs whose Cα atoms are within 8 Å and are more than four positions apart in sequence — a standard proxy for tertiary packing density. The bou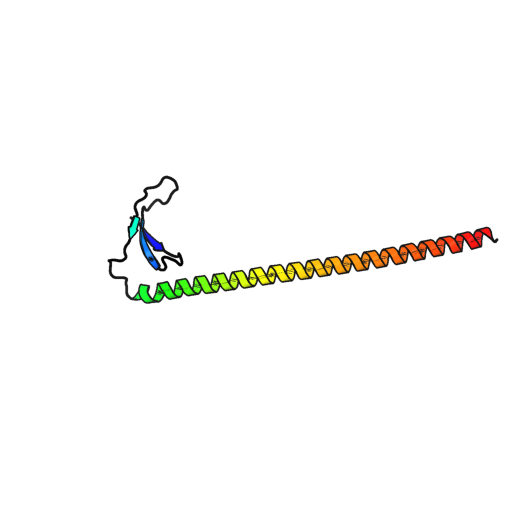nding box is the smallest axis-aligned box enclosing all Cα atoms.

Accessible surface area quantifies burial. A residue with SASA near zero is packed into the hydrophobic core; one with SASA >100 Å² sits on the surface. Computed here via the Shrake–Rupley numerical algorithm with a 1.4 Å probe.

The contact map is a binary N×N matrix image: pixel (i, j) is dark where Cα_i and Cα_j are within 8 Å and |i−j|>4. Because the |i−j|>4 filter removes local helical contacts, off-diagonal stripes parallel to the main diagonal indicate parallel β-sheets; stripes perpendicular to it indicate antiparallel β-sheets. The Ramachandran plot scatters every residue's (φ, ψ) pair against the sterically allowed regions. The PAE heatmap renders the predicted-aligned-error matrix.

— Structural neighborhood —

A 3Di character summarizes, for each residue, the relative orientation of the Cα frame of its nearest spatial neighbor. Because it encodes fold topology rather than chemistry, 3Di alignments detect remote structural similarity that sequence alignment misses.

Structural nearest neighbors (via Foldseek easy-search vs the PDB). Reported per hit: target PDB id, E-value, and alignment TM-score. A TM-score above ~0.5 is the conventional threshold for 'same fold'.

— Confidence and disorder —

For AlphaFold models, the B-factor field carries pLDDT — the mo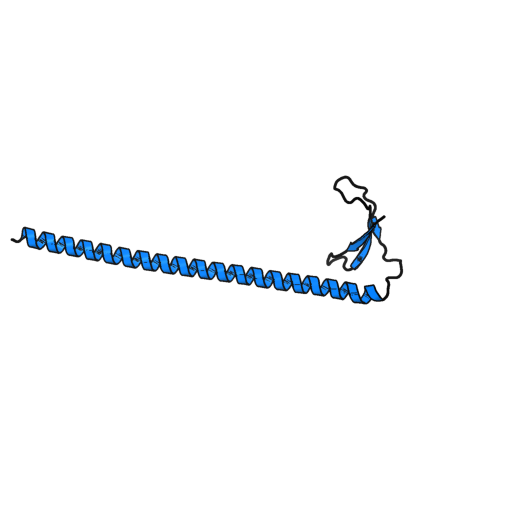del's own estimate of local accuracy on a 0–100 scale. Regions with pLDDT<50 should be treated as essentially unmodeled; they often correspond to intrinsically disordered segments.

B-factor (Debye–Waller factor) reflects atomic displacement in the crystal lattice. It is an experimental observable (units Å²), not a prediction; low values mean the atom is pinned down, high values mean it moves or is heterogeneous across the crystal.

Predicted Aligned Error (PAE) is an AlphaFold confidence matrix: entry (i, j) is the expected error in the position of residue j, in ångströms, when the prediction is superimposed on the true structure at residue i. Low PAE within a block of residues means that block is internally rigid and well-predicted; high PAE between two blocks means their relative placement is uncertain even if each block individually is confident.